Protein AF-A0A2G0E602-F1 (afdb_monomer_lite)

pLDDT: mean 97.21, std 2.65, range [75.5, 98.81]

Structure (mmCIF, N/CA/C/O backbone):
data_AF-A0A2G0E602-F1
#
_entry.id   AF-A0A2G0E602-F1
#
loop_
_atom_site.group_PDB
_atom_site.id
_atom_site.type_symbol
_atom_site.label_atom_id
_atom_site.label_alt_id
_atom_site.label_comp_id
_atom_site.label_asym_id
_atom_site.label_entity_id
_atom_site.label_seq_id
_atom_site.pdbx_PDB_ins_code
_atom_site.Cartn_x
_atom_site.Cartn_y
_atom_site.Cartn_z
_atom_site.occupancy
_atom_site.B_iso_or_equiv
_atom_site.auth_seq_id
_atom_site.auth_comp_id
_atom_site.auth_asym_id
_atom_site.auth_atom_id
_atom_site.pdbx_PDB_model_num
ATOM 1 N N . GLY A 1 1 ? -24.914 9.958 2.059 1.00 84.75 1 GLY A N 1
ATOM 2 C CA . GLY A 1 1 ? -23.508 9.983 1.599 1.00 84.75 1 GLY A CA 1
ATOM 3 C C . GLY A 1 1 ? -23.206 11.315 0.938 1.00 84.75 1 GLY A C 1
ATOM 4 O O . GLY A 1 1 ? -24.117 12.121 0.807 1.00 84.75 1 GLY A O 1
ATOM 5 N N . VAL A 1 2 ? -21.954 11.558 0.545 1.00 93.88 2 VAL A N 1
ATOM 6 C CA . VAL A 1 2 ? -21.575 12.734 -0.265 1.00 93.88 2 VAL A CA 1
ATOM 7 C C . VAL A 1 2 ? -21.954 12.484 -1.731 1.00 93.88 2 VAL A C 1
ATOM 9 O O . VAL A 1 2 ? -21.883 11.346 -2.187 1.00 93.88 2 VAL A O 1
ATOM 12 N N . ASP A 1 3 ? -22.349 13.533 -2.454 1.00 97.44 3 ASP A N 1
ATOM 13 C CA . ASP A 1 3 ? -22.634 13.491 -3.896 1.00 97.44 3 ASP A CA 1
ATOM 14 C C . ASP A 1 3 ? -21.424 12.960 -4.694 1.00 97.44 3 ASP A C 1
ATOM 16 O O . ASP A 1 3 ? -20.310 13.490 -4.593 1.00 97.44 3 ASP A O 1
ATOM 20 N N . SER A 1 4 ? -21.645 11.918 -5.501 1.00 97.44 4 SER A N 1
ATOM 21 C CA . SER A 1 4 ? -20.606 11.258 -6.297 1.00 97.44 4 SER A CA 1
ATOM 22 C C . SER A 1 4 ? -19.984 12.179 -7.349 1.00 97.44 4 SER A C 1
ATOM 24 O O . SER A 1 4 ? -18.780 12.088 -7.596 1.00 97.44 4 SER A O 1
ATOM 26 N N . HIS A 1 5 ? -20.747 13.116 -7.918 1.00 97.88 5 HIS A N 1
ATOM 27 C CA . HIS A 1 5 ? -20.232 14.087 -8.879 1.00 97.88 5 HIS A CA 1
ATOM 28 C C . HIS A 1 5 ? -19.247 15.056 -8.217 1.00 97.88 5 HIS A C 1
ATOM 30 O O . HIS A 1 5 ? -18.206 15.391 -8.792 1.00 97.88 5 HIS A O 1
ATOM 36 N N . ARG A 1 6 ? -19.518 15.452 -6.966 1.00 97.88 6 ARG A N 1
ATOM 37 C CA . ARG A 1 6 ? -18.593 16.283 -6.181 1.00 97.88 6 ARG A CA 1
ATOM 38 C C . ARG A 1 6 ? -17.294 15.542 -5.877 1.00 97.88 6 ARG A C 1
ATOM 40 O O . ARG A 1 6 ? -16.221 16.129 -6.017 1.00 97.88 6 ARG A O 1
ATOM 47 N N . VAL A 1 7 ? -17.376 14.261 -5.511 1.00 97.94 7 VAL A N 1
ATOM 48 C CA . VAL A 1 7 ? -16.191 13.416 -5.275 1.00 97.94 7 VAL A CA 1
ATOM 49 C C . VAL A 1 7 ? -15.357 13.282 -6.552 1.00 97.94 7 VAL A C 1
ATOM 51 O O . VAL A 1 7 ? -14.152 13.531 -6.517 1.00 97.94 7 VAL A O 1
ATOM 54 N N . ALA A 1 8 ? -15.990 12.964 -7.684 1.00 97.81 8 ALA A N 1
ATOM 55 C CA . ALA A 1 8 ? -15.306 12.819 -8.969 1.00 97.81 8 ALA A CA 1
ATOM 56 C C . ALA A 1 8 ? -14.620 14.123 -9.411 1.00 97.81 8 ALA A C 1
ATOM 58 O O . ALA A 1 8 ? -13.455 14.116 -9.813 1.00 97.81 8 ALA A O 1
ATOM 59 N N . THR A 1 9 ? -15.313 15.257 -9.270 1.00 98.25 9 THR A N 1
ATOM 60 C CA . THR A 1 9 ? -14.772 16.581 -9.612 1.00 98.25 9 THR A CA 1
ATOM 61 C C . THR A 1 9 ? -13.549 16.921 -8.761 1.00 98.25 9 THR A C 1
ATOM 63 O O . THR A 1 9 ? -12.520 17.342 -9.295 1.00 98.25 9 THR A O 1
ATOM 66 N N . TYR A 1 10 ? -13.620 16.682 -7.446 1.00 97.94 10 TYR A N 1
ATOM 67 C CA . TYR A 1 10 ? -12.487 16.887 -6.544 1.00 97.94 10 TYR A CA 1
ATOM 68 C C . TYR A 1 10 ? -11.286 16.010 -6.925 1.00 97.94 10 TYR A C 1
ATOM 70 O O . TYR A 1 10 ? -10.171 16.517 -7.054 1.00 97.94 10 TYR A O 1
ATOM 78 N N . GLN A 1 11 ? -11.503 14.711 -7.159 1.00 97.56 11 GLN A N 1
ATOM 79 C CA . GLN A 1 11 ? -10.434 13.778 -7.528 1.00 97.56 11 GLN A CA 1
ATOM 80 C C . GLN A 1 11 ? -9.750 14.173 -8.844 1.00 97.56 11 GLN A C 1
ATOM 82 O O . GLN A 1 11 ? -8.520 14.142 -8.927 1.00 97.56 11 GLN A O 1
ATOM 87 N N . ALA A 1 12 ? -10.521 14.594 -9.852 1.00 97.38 12 ALA A N 1
ATOM 88 C CA . ALA A 1 12 ? -9.984 15.048 -11.132 1.00 97.38 12 ALA A CA 1
ATOM 89 C C . ALA A 1 12 ? -9.131 16.319 -10.983 1.00 97.38 12 ALA A C 1
ATOM 91 O O . ALA A 1 12 ? -8.033 16.401 -11.542 1.00 97.38 12 ALA A O 1
ATOM 92 N N . ALA A 1 13 ? -9.609 17.299 -10.210 1.00 98.12 13 ALA A N 1
ATOM 93 C CA . ALA A 1 13 ? -8.878 18.538 -9.956 1.00 98.12 13 ALA A CA 1
ATOM 94 C C . ALA A 1 13 ? -7.584 18.282 -9.164 1.00 98.12 13 ALA A C 1
ATOM 96 O O . ALA A 1 13 ? -6.505 18.697 -9.593 1.00 98.12 13 ALA A O 1
ATOM 97 N N . ALA A 1 14 ? -7.667 17.532 -8.060 1.00 97.38 14 ALA A N 1
ATOM 98 C CA . ALA A 1 14 ? -6.516 17.189 -7.229 1.00 97.38 14 ALA A CA 1
ATOM 99 C C . ALA A 1 14 ? -5.479 16.351 -7.996 1.00 97.38 14 ALA A C 1
ATOM 101 O O . ALA A 1 14 ? -4.278 16.589 -7.878 1.00 97.38 14 ALA A O 1
ATOM 102 N N . GLY A 1 15 ? -5.929 15.403 -8.826 1.00 96.00 15 GLY A N 1
ATOM 103 C CA . GLY A 1 15 ? -5.053 14.589 -9.669 1.00 96.00 15 GLY A CA 1
ATOM 104 C C . GLY A 1 15 ? -4.221 15.424 -10.645 1.00 96.00 15 GLY A C 1
ATOM 105 O O . GLY A 1 15 ? -3.026 15.172 -10.796 1.00 96.00 15 GLY A O 1
ATOM 106 N N . LYS A 1 16 ? -4.822 16.455 -11.256 1.00 97.56 16 LYS A N 1
ATOM 107 C CA . LYS A 1 16 ? -4.106 17.404 -12.125 1.00 97.56 16 LYS A CA 1
ATOM 108 C C . LYS A 1 16 ? -3.139 18.279 -11.328 1.00 97.56 16 LYS A C 1
ATOM 110 O O . LYS A 1 16 ? -1.975 18.389 -11.706 1.00 97.56 16 LYS A O 1
ATOM 115 N N . ALA A 1 17 ? -3.598 18.857 -10.218 1.00 98.12 17 ALA A N 1
ATOM 116 C CA . ALA A 1 17 ? -2.793 19.762 -9.399 1.00 98.12 17 ALA A CA 1
ATOM 117 C C . ALA A 1 17 ? -1.548 19.078 -8.800 1.00 98.12 17 ALA A C 1
ATOM 119 O O . ALA A 1 17 ? -0.478 19.677 -8.740 1.00 98.12 17 ALA A O 1
ATOM 120 N N . LEU A 1 18 ? -1.661 17.805 -8.407 1.00 97.31 18 LEU A N 1
ATOM 121 C CA . LEU A 1 18 ? -0.584 17.041 -7.763 1.00 97.31 18 LEU A CA 1
ATOM 122 C C . LEU A 1 18 ? 0.258 16.203 -8.739 1.00 97.31 18 LEU A C 1
ATOM 124 O O . LEU A 1 18 ? 1.079 15.395 -8.303 1.00 97.31 18 LEU A O 1
ATOM 128 N N . MET A 1 19 ? 0.090 16.381 -10.053 1.00 97.75 19 MET A N 1
ATOM 129 C CA . MET A 1 19 ? 0.766 15.572 -11.076 1.00 97.75 19 MET A CA 1
ATOM 130 C C . MET A 1 19 ? 2.296 15.583 -10.927 1.00 97.75 19 MET A C 1
ATOM 132 O O . MET A 1 19 ? 2.936 14.542 -11.051 1.00 97.75 19 MET A O 1
ATOM 136 N N . ASN A 1 20 ? 2.893 16.741 -10.631 1.00 97.75 20 ASN A N 1
ATOM 137 C CA . ASN A 1 20 ? 4.347 16.858 -10.484 1.00 97.75 20 ASN A CA 1
ATOM 138 C C . ASN A 1 20 ? 4.867 16.119 -9.247 1.00 97.75 20 ASN A C 1
ATOM 140 O O . ASN A 1 20 ? 5.894 15.449 -9.333 1.00 97.75 20 ASN A O 1
ATOM 144 N N . LEU A 1 21 ? 4.131 16.180 -8.131 1.00 97.06 21 LEU A N 1
ATOM 145 C CA . LEU A 1 21 ? 4.453 15.412 -6.930 1.00 97.06 21 LEU A CA 1
ATOM 146 C C . LEU A 1 21 ? 4.384 13.911 -7.223 1.00 97.06 21 LEU A C 1
ATOM 148 O O . LEU A 1 21 ? 5.340 13.197 -6.941 1.00 97.06 21 LEU A O 1
ATOM 152 N N . ARG A 1 22 ? 3.303 13.449 -7.868 1.00 96.69 22 ARG A N 1
ATOM 153 C CA . ARG A 1 22 ? 3.142 12.036 -8.244 1.00 96.69 22 ARG A CA 1
ATOM 154 C C . ARG A 1 22 ? 4.255 11.559 -9.169 1.00 96.69 22 ARG A C 1
ATOM 156 O O . ARG A 1 22 ? 4.812 10.500 -8.931 1.00 96.69 22 ARG A O 1
ATOM 163 N N . LYS A 1 23 ? 4.631 12.348 -10.179 1.00 97.38 23 LYS A N 1
ATOM 164 C CA . LYS A 1 23 ? 5.765 12.021 -11.059 1.00 97.38 23 LYS A CA 1
ATOM 165 C C . LYS A 1 23 ? 7.083 11.929 -10.292 1.00 97.38 23 LYS A C 1
ATOM 167 O O . LYS A 1 23 ? 7.918 11.098 -10.630 1.00 97.38 23 LYS A O 1
ATOM 172 N N . ALA A 1 24 ? 7.297 12.788 -9.296 1.00 97.38 24 ALA A N 1
ATOM 173 C CA . ALA A 1 24 ? 8.507 12.747 -8.485 1.00 97.38 24 ALA A CA 1
ATOM 174 C C . ALA A 1 24 ? 8.547 11.511 -7.575 1.00 97.38 24 ALA A C 1
ATOM 176 O O . ALA A 1 24 ? 9.588 10.864 -7.503 1.00 97.38 24 ALA A O 1
ATOM 177 N N . THR A 1 25 ? 7.437 11.159 -6.925 1.00 96.81 25 THR A N 1
ATOM 178 C CA . THR A 1 25 ? 7.383 10.004 -6.019 1.00 96.81 25 THR A CA 1
ATOM 179 C C . THR A 1 25 ? 7.328 8.675 -6.770 1.00 96.81 25 THR A C 1
ATOM 181 O O . THR A 1 25 ? 8.105 7.790 -6.452 1.00 96.81 25 THR A O 1
ATOM 184 N N . GLN A 1 26 ? 6.518 8.543 -7.827 1.00 96.19 26 GLN A N 1
ATOM 185 C CA . GLN A 1 26 ? 6.411 7.305 -8.624 1.00 96.19 26 GLN A CA 1
ATOM 186 C C . GLN A 1 26 ? 7.695 6.950 -9.383 1.00 96.19 26 GLN A C 1
ATOM 188 O O . GLN A 1 26 ? 7.910 5.789 -9.704 1.00 96.19 26 GLN A O 1
ATOM 193 N N . ALA A 1 27 ? 8.541 7.939 -9.684 1.00 96.25 27 ALA A N 1
ATOM 194 C CA . ALA A 1 27 ? 9.861 7.718 -10.273 1.00 96.25 27 ALA A CA 1
ATOM 195 C C . ALA A 1 27 ? 10.985 7.703 -9.220 1.00 96.25 27 ALA A C 1
ATOM 197 O O . ALA A 1 27 ? 12.149 7.873 -9.580 1.00 96.25 27 ALA A O 1
ATOM 198 N N . ASN A 1 28 ? 10.644 7.600 -7.929 1.00 97.12 28 ASN A N 1
ATOM 199 C CA . ASN A 1 28 ? 11.576 7.574 -6.798 1.00 97.12 28 ASN A CA 1
ATOM 200 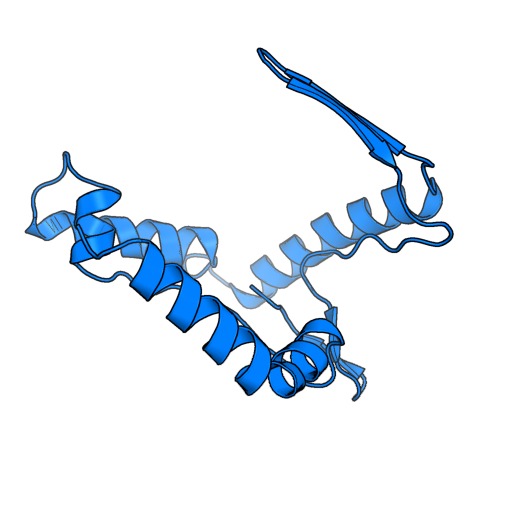C C . ASN A 1 28 ? 12.623 8.704 -6.832 1.00 97.12 28 ASN A C 1
ATOM 202 O O . ASN A 1 28 ? 13.764 8.555 -6.405 1.00 97.12 28 ASN A O 1
ATOM 206 N N . LYS A 1 29 ? 12.257 9.899 -7.314 1.00 97.75 29 LYS A N 1
ATOM 207 C CA . LYS A 1 29 ? 13.175 11.056 -7.306 1.00 97.75 29 LYS A CA 1
ATOM 208 C C . LYS A 1 29 ? 13.514 11.512 -5.887 1.00 97.75 29 LYS A C 1
ATOM 210 O O . LYS A 1 29 ? 14.554 12.124 -5.654 1.00 97.75 29 LYS A O 1
ATOM 215 N N . VAL A 1 30 ? 12.627 11.216 -4.947 1.00 97.19 30 VAL A N 1
ATOM 216 C CA . VAL A 1 30 ? 12.765 11.470 -3.514 1.00 97.19 30 VAL A CA 1
ATOM 217 C C . VAL A 1 30 ? 12.454 10.183 -2.761 1.00 97.19 30 VAL A C 1
ATOM 219 O O . VAL A 1 30 ? 11.706 9.356 -3.274 1.00 97.19 30 VAL A O 1
ATOM 222 N N . SER A 1 31 ? 12.995 10.021 -1.554 1.00 97.50 31 SER A N 1
ATOM 223 C CA . SER A 1 31 ? 12.512 8.982 -0.639 1.00 97.50 31 SER A CA 1
ATOM 224 C C . SER A 1 31 ? 11.114 9.356 -0.160 1.00 97.50 31 SER A C 1
ATOM 226 O O . SER A 1 31 ? 10.852 10.521 0.145 1.00 97.50 31 SER A O 1
ATOM 228 N N . TRP A 1 32 ? 10.225 8.378 -0.092 1.00 97.12 32 TRP A N 1
ATOM 229 C CA . TRP A 1 32 ? 8.852 8.554 0.361 1.00 97.12 32 TRP A CA 1
ATOM 230 C C . TRP A 1 32 ? 8.395 7.290 1.078 1.00 97.12 32 TRP A C 1
ATOM 232 O O . TRP A 1 32 ? 8.881 6.206 0.776 1.00 97.12 32 TRP A O 1
ATOM 242 N N . THR A 1 33 ? 7.458 7.435 2.010 1.00 97.25 33 THR A N 1
ATOM 243 C CA . THR A 1 33 ? 6.875 6.311 2.746 1.00 97.25 33 THR A CA 1
ATOM 244 C C . THR A 1 33 ? 5.418 6.632 3.048 1.00 97.25 33 THR A C 1
ATOM 246 O O . THR A 1 33 ? 5.097 7.761 3.428 1.00 97.25 33 THR A O 1
ATOM 249 N N . VAL A 1 34 ? 4.531 5.656 2.876 1.00 96.56 34 VAL A N 1
ATOM 250 C CA . VAL A 1 34 ? 3.142 5.729 3.340 1.00 96.56 34 VAL A CA 1
ATOM 251 C C . VAL A 1 34 ? 3.029 4.922 4.624 1.00 96.56 34 VAL A C 1
ATOM 253 O O . VAL A 1 34 ? 3.346 3.740 4.637 1.00 96.56 34 VAL A O 1
ATOM 256 N N . VAL A 1 35 ? 2.554 5.554 5.695 1.00 96.81 35 VAL A N 1
ATOM 257 C CA . VAL A 1 35 ? 2.341 4.909 6.998 1.00 96.81 35 VAL A CA 1
ATOM 258 C C . VAL A 1 35 ? 0.904 5.106 7.466 1.00 96.81 35 VAL A C 1
ATOM 260 O O . VAL A 1 35 ? 0.218 6.036 7.035 1.00 96.81 35 VAL A O 1
ATOM 263 N N . ALA A 1 36 ? 0.451 4.230 8.359 1.00 97.56 36 ALA A N 1
ATOM 264 C CA . ALA A 1 36 ? -0.879 4.275 8.950 1.00 97.56 36 ALA A CA 1
ATOM 265 C C . ALA A 1 36 ? -0.826 4.691 10.428 1.00 97.56 36 ALA A C 1
ATOM 267 O O . ALA A 1 36 ? 0.162 4.454 11.119 1.00 97.56 36 ALA A O 1
ATOM 268 N N . ALA A 1 37 ? -1.922 5.273 10.914 1.00 98.12 37 ALA A N 1
ATOM 269 C CA . ALA A 1 37 ? -2.160 5.538 12.330 1.00 98.12 37 ALA A CA 1
ATOM 270 C C . ALA A 1 37 ? -3.615 5.202 12.678 1.00 98.12 37 ALA A C 1
ATOM 272 O O . ALA A 1 37 ? -4.510 5.380 11.844 1.00 98.12 37 ALA A O 1
ATOM 273 N N . ALA A 1 38 ? -3.861 4.719 13.897 1.00 98.44 38 ALA A N 1
ATOM 274 C CA . ALA A 1 38 ? -5.172 4.217 14.297 1.00 98.44 38 ALA A CA 1
ATOM 275 C C . ALA A 1 38 ? -6.180 5.349 14.584 1.00 98.44 38 ALA A C 1
ATOM 277 O O . ALA A 1 38 ? -6.378 5.779 15.719 1.00 98.44 38 ALA A O 1
ATOM 278 N N . GLY A 1 39 ? -6.843 5.854 13.541 1.00 98.12 39 GLY A N 1
ATOM 279 C CA . GLY A 1 39 ? -7.938 6.815 13.688 1.00 98.12 39 GLY A CA 1
ATOM 280 C C . GLY A 1 39 ? -9.215 6.153 14.220 1.00 98.12 39 GLY A C 1
ATOM 281 O O . GLY A 1 39 ? -9.654 5.148 13.666 1.00 98.12 39 GLY A O 1
ATOM 282 N N . LYS A 1 40 ? -9.869 6.751 15.227 1.00 98.31 40 LYS A N 1
ATOM 283 C CA . LYS A 1 40 ? -11.067 6.202 15.904 1.00 98.31 40 LYS A CA 1
ATOM 284 C C . LYS A 1 40 ? -12.155 5.685 14.954 1.00 98.31 40 LYS A C 1
ATOM 286 O O . LYS A 1 40 ? -12.616 4.560 15.083 1.00 98.31 40 LYS A O 1
ATOM 291 N N . GLN A 1 41 ? -12.548 6.488 13.964 1.00 98.12 41 GLN A N 1
ATOM 292 C CA . GLN A 1 41 ? -13.592 6.094 13.008 1.00 98.12 41 GLN A CA 1
ATOM 293 C C . GLN A 1 41 ? -13.163 4.943 12.087 1.00 98.12 41 GLN A C 1
ATOM 295 O O . GLN A 1 41 ? -14.013 4.206 11.597 1.00 98.12 41 GLN A O 1
ATOM 300 N N . TRP A 1 42 ? -11.862 4.806 11.813 1.00 98.56 42 TRP A N 1
ATOM 301 C CA . TRP A 1 42 ? -11.333 3.689 11.034 1.00 98.56 42 TRP A CA 1
ATOM 302 C C . TRP A 1 42 ? -11.279 2.424 11.891 1.00 98.56 42 TRP A C 1
ATOM 304 O O . TRP A 1 42 ? -11.790 1.395 11.462 1.00 98.56 42 TRP A O 1
ATOM 314 N N . ALA A 1 43 ? -10.777 2.532 13.120 1.00 98.62 43 ALA A N 1
ATOM 3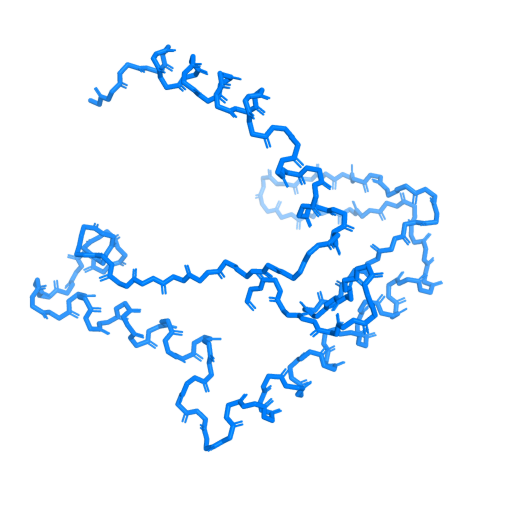15 C CA . ALA A 1 43 ? -10.769 1.455 14.102 1.00 98.62 43 ALA A CA 1
ATOM 316 C C . ALA A 1 43 ? -12.165 0.846 14.307 1.00 98.62 43 ALA A C 1
ATOM 318 O O . ALA A 1 43 ? -12.331 -0.357 14.131 1.00 98.62 43 ALA A O 1
ATOM 319 N N . ALA A 1 44 ? -13.186 1.682 14.522 1.00 98.50 44 ALA A N 1
ATOM 320 C CA . ALA A 1 44 ? -14.574 1.240 14.674 1.00 98.50 44 ALA A CA 1
ATOM 321 C C . ALA A 1 44 ? -15.138 0.497 13.453 1.00 98.50 44 ALA A C 1
ATOM 323 O O . ALA A 1 44 ? -16.038 -0.326 13.577 1.00 98.50 44 ALA A O 1
ATOM 324 N N . LYS A 1 45 ? -14.620 0.778 12.251 1.00 98.38 45 LYS A N 1
ATOM 325 C CA . LYS A 1 45 ? -15.012 0.063 11.029 1.00 98.38 45 LYS A CA 1
ATOM 326 C C . LYS A 1 45 ? -14.274 -1.257 10.848 1.00 98.38 45 LYS A C 1
ATOM 328 O O . LYS A 1 45 ? -14.825 -2.154 10.223 1.00 98.38 45 LYS A O 1
ATOM 333 N N . VAL A 1 46 ? -13.028 -1.346 11.314 1.00 98.38 46 VAL A N 1
ATOM 334 C CA . VAL A 1 46 ? -12.211 -2.565 11.213 1.00 98.38 46 VAL A CA 1
ATOM 335 C C . VAL A 1 46 ? -12.605 -3.570 12.294 1.00 98.38 46 VAL A C 1
ATOM 337 O O . VAL A 1 46 ? -12.659 -4.761 12.010 1.00 98.38 46 VAL A O 1
ATOM 340 N N . PHE A 1 47 ? -12.929 -3.089 13.495 1.00 98.44 47 PHE A N 1
ATOM 341 C CA . PHE A 1 47 ? -13.274 -3.906 14.658 1.00 98.44 47 PHE A CA 1
ATOM 342 C C . PHE A 1 47 ? -14.670 -3.559 15.206 1.00 98.44 47 PHE A C 1
ATOM 344 O O . PHE A 1 47 ? -14.785 -3.145 16.357 1.00 98.44 47 PHE A O 1
ATOM 351 N N . PRO A 1 48 ? -15.746 -3.702 14.407 1.00 98.31 48 PRO A N 1
ATOM 352 C CA . PRO A 1 48 ? -17.090 -3.289 14.821 1.00 98.31 48 PRO A CA 1
ATOM 353 C C . PRO A 1 48 ? -17.641 -4.093 16.008 1.00 98.31 48 PRO A C 1
ATOM 355 O O . PRO A 1 48 ? -18.529 -3.608 16.702 1.00 98.31 48 PRO A O 1
ATOM 358 N N . ASP A 1 49 ? -17.111 -5.296 16.237 1.00 98.31 49 ASP A N 1
ATOM 359 C CA . ASP A 1 49 ? -17.581 -6.222 17.270 1.00 98.31 49 ASP A CA 1
ATOM 360 C C . ASP A 1 49 ? -16.839 -6.072 18.614 1.00 98.31 49 ASP A C 1
ATOM 362 O O . ASP A 1 49 ? -17.207 -6.726 19.589 1.00 98.31 49 ASP A O 1
ATOM 366 N N . LEU A 1 50 ? -15.798 -5.230 18.685 1.00 98.31 50 LEU A N 1
ATOM 367 C CA . LEU A 1 50 ? -15.094 -4.921 19.937 1.00 98.31 50 LEU A CA 1
ATOM 368 C C . LEU A 1 50 ? -15.751 -3.744 20.678 1.00 98.31 50 LEU A C 1
ATOM 370 O O . LEU A 1 50 ? -16.309 -2.858 20.017 1.00 98.31 50 LEU A O 1
ATOM 374 N N . PRO A 1 51 ? -15.629 -3.673 22.021 1.00 98.31 51 PRO A N 1
ATOM 375 C CA . PRO A 1 51 ? -15.979 -2.476 22.787 1.00 98.31 51 PRO A CA 1
ATOM 376 C C . PRO A 1 51 ? -15.281 -1.227 22.231 1.00 98.31 51 PRO A C 1
ATOM 378 O O . PRO A 1 51 ? -14.133 -1.298 21.790 1.00 98.31 51 PRO A O 1
ATOM 381 N N . GLU A 1 52 ? -15.960 -0.076 22.235 1.00 96.56 52 GLU A N 1
ATOM 382 C CA . GLU A 1 52 ? -15.464 1.165 21.611 1.00 96.56 52 GLU A CA 1
ATOM 383 C C . GLU A 1 52 ? -14.088 1.583 22.155 1.00 96.56 52 GLU A C 1
ATOM 385 O O . GLU A 1 52 ? -13.237 2.077 21.412 1.00 96.56 52 GLU A O 1
ATOM 390 N N . GLU A 1 53 ? -13.863 1.346 23.445 1.00 97.06 53 GLU A N 1
ATOM 391 C CA . GLU A 1 53 ? -12.615 1.601 24.151 1.00 97.06 53 GLU A CA 1
ATOM 392 C C . GLU A 1 53 ? -11.445 0.713 23.692 1.00 97.06 53 GLU A C 1
ATOM 394 O O . GLU A 1 53 ? -10.299 1.137 23.809 1.00 97.06 53 GLU A O 1
ATOM 399 N N . GLU A 1 54 ? -11.705 -0.463 23.109 1.00 98.56 54 GLU A N 1
ATOM 400 C CA . GLU A 1 54 ? -10.673 -1.418 22.667 1.00 98.56 54 GLU A CA 1
ATOM 401 C C . GLU A 1 54 ? -10.329 -1.290 21.174 1.00 98.56 54 GLU A C 1
ATOM 403 O O . GLU A 1 54 ? -9.259 -1.708 20.728 1.00 98.56 54 GLU A O 1
ATOM 408 N N . GLN A 1 55 ? -11.215 -0.699 20.369 1.00 98.69 55 GLN A N 1
ATOM 409 C CA . GLN A 1 55 ? -11.092 -0.684 18.906 1.00 98.69 55 GLN A CA 1
ATOM 410 C C . GLN A 1 55 ? -9.806 -0.009 18.412 1.00 98.69 55 GLN A C 1
ATOM 412 O O . GLN A 1 55 ? -9.164 -0.484 17.470 1.00 98.69 55 GLN A O 1
ATOM 417 N N . VAL A 1 56 ? -9.438 1.128 19.012 1.00 98.75 56 VAL A N 1
ATOM 418 C CA . VAL A 1 56 ? -8.240 1.890 18.617 1.00 98.75 56 VAL A CA 1
ATOM 419 C C . VAL A 1 56 ? -6.972 1.110 18.942 1.00 98.75 56 VAL A C 1
ATOM 421 O O . VAL A 1 56 ? -6.075 1.046 18.100 1.00 98.75 56 VAL A O 1
ATOM 424 N N . ASP A 1 57 ? -6.925 0.476 20.111 1.00 98.69 57 ASP A N 1
ATOM 425 C CA . ASP A 1 57 ? -5.785 -0.329 20.543 1.00 98.69 57 ASP A CA 1
ATOM 426 C C . ASP A 1 57 ? -5.637 -1.585 19.681 1.00 98.69 57 ASP A C 1
ATOM 428 O O . ASP A 1 57 ? -4.528 -1.900 19.251 1.00 98.69 57 ASP A O 1
ATOM 432 N N . ALA A 1 58 ? -6.745 -2.235 19.312 1.00 98.69 58 ALA A N 1
ATOM 433 C CA . ALA A 1 58 ? -6.733 -3.356 18.373 1.00 98.69 58 ALA A CA 1
ATOM 434 C C . ALA A 1 58 ? -6.161 -2.959 16.999 1.00 98.69 58 ALA A C 1
ATOM 436 O O . ALA A 1 58 ? -5.398 -3.711 16.387 1.00 98.69 58 ALA A O 1
ATOM 437 N N . LEU A 1 59 ? -6.478 -1.755 16.510 1.00 98.81 59 LEU A N 1
ATOM 438 C CA . LEU A 1 59 ? -5.909 -1.256 15.259 1.00 98.81 59 LEU A CA 1
ATOM 439 C C . LEU A 1 59 ? -4.426 -0.894 15.398 1.00 98.81 59 LEU A C 1
ATOM 441 O O . LEU A 1 59 ? -3.651 -1.182 14.482 1.00 98.81 59 LEU A O 1
ATOM 445 N N . TRP A 1 60 ? -4.010 -0.315 16.526 1.00 98.75 60 TRP A N 1
ATOM 446 C CA . TRP A 1 60 ? -2.592 -0.089 16.803 1.00 98.75 60 TRP A CA 1
ATOM 447 C C . TRP A 1 60 ? -1.803 -1.391 16.888 1.00 98.75 60 TRP A C 1
ATOM 449 O O . TRP A 1 60 ? -0.735 -1.461 16.285 1.00 98.75 60 TRP A O 1
ATOM 459 N N . ASP A 1 61 ? -2.334 -2.425 17.541 1.00 98.81 61 ASP A N 1
ATOM 460 C CA . ASP A 1 61 ? -1.706 -3.747 17.602 1.00 98.81 61 ASP A CA 1
ATOM 461 C C . ASP A 1 61 ? -1.425 -4.290 16.194 1.00 98.81 61 ASP A C 1
ATOM 463 O O . ASP A 1 61 ? -0.296 -4.679 15.887 1.00 98.81 61 ASP A O 1
ATOM 467 N N . GLN A 1 62 ? -2.402 -4.218 1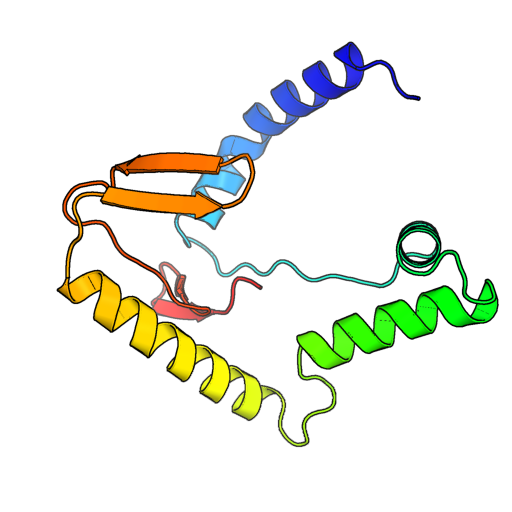5.282 1.00 98.62 62 GLN A N 1
ATOM 468 C CA . GLN A 1 62 ? -2.192 -4.647 13.896 1.00 98.62 62 GLN A CA 1
ATOM 469 C C . GLN A 1 62 ? -1.161 -3.789 13.157 1.00 98.62 62 GLN A C 1
ATOM 471 O O . GLN A 1 62 ? -0.320 -4.334 12.433 1.00 98.62 62 GLN A O 1
ATOM 476 N N . ILE A 1 63 ? -1.183 -2.465 13.337 1.00 98.56 63 ILE A N 1
ATOM 477 C CA . ILE A 1 63 ? -0.183 -1.570 12.739 1.00 98.56 63 ILE A CA 1
ATOM 478 C C . ILE A 1 63 ? 1.214 -1.925 13.263 1.00 98.56 63 ILE A C 1
ATOM 480 O O . ILE A 1 63 ? 2.119 -2.154 12.465 1.00 98.56 63 ILE A O 1
ATOM 484 N N . PHE A 1 64 ? 1.407 -2.040 14.575 1.00 98.62 64 PHE A N 1
ATOM 485 C CA . PHE A 1 64 ? 2.702 -2.345 15.185 1.00 98.62 64 PHE A CA 1
ATOM 486 C C . PHE A 1 64 ? 3.210 -3.738 14.823 1.00 98.62 64 PHE A C 1
ATOM 488 O O . PHE A 1 64 ? 4.383 -3.898 14.477 1.00 98.62 64 PHE A O 1
ATOM 495 N N . LYS A 1 65 ? 2.328 -4.738 14.799 1.00 98.50 65 LYS A N 1
ATOM 496 C CA . LYS A 1 65 ? 2.671 -6.099 14.388 1.00 98.50 65 LYS A CA 1
ATOM 497 C C . LYS A 1 65 ? 3.121 -6.164 12.928 1.00 98.50 65 LYS A C 1
ATOM 499 O O . LYS A 1 65 ? 4.170 -6.731 12.631 1.00 98.50 65 LYS A O 1
ATOM 504 N N . THR A 1 66 ? 2.372 -5.555 12.008 1.00 97.31 66 THR A N 1
ATOM 505 C CA . THR A 1 66 ? 2.692 -5.574 10.566 1.00 97.31 66 THR A CA 1
ATOM 506 C C . THR A 1 66 ? 3.897 -4.705 10.206 1.00 97.31 66 THR A C 1
ATOM 508 O O . THR A 1 66 ? 4.640 -5.038 9.281 1.00 97.31 66 THR A O 1
ATOM 511 N N . THR A 1 67 ? 4.152 -3.648 10.981 1.00 96.94 67 THR A N 1
ATOM 512 C CA . THR A 1 67 ? 5.332 -2.779 10.841 1.00 96.94 67 THR A CA 1
ATOM 513 C C . THR A 1 67 ? 6.525 -3.229 11.689 1.00 96.94 67 THR A C 1
ATOM 515 O O . THR A 1 67 ? 7.544 -2.537 11.729 1.00 96.94 67 THR A O 1
ATOM 518 N N . ARG A 1 68 ? 6.445 -4.426 12.293 1.00 97.62 68 ARG A N 1
ATOM 519 C CA . ARG A 1 68 ? 7.535 -5.107 13.022 1.00 97.62 68 ARG A CA 1
ATOM 520 C C . ARG A 1 68 ? 8.022 -4.369 14.267 1.00 97.62 68 ARG A C 1
ATOM 522 O O . ARG A 1 68 ? 9.126 -4.623 14.733 1.00 97.62 68 ARG A O 1
ATOM 529 N N . VAL A 1 69 ? 7.213 -3.474 14.819 1.00 98.12 69 VAL A N 1
ATOM 530 C CA . VAL A 1 69 ? 7.560 -2.661 15.996 1.00 98.12 69 VAL A CA 1
ATOM 531 C C . VAL A 1 69 ? 7.808 -3.529 17.233 1.00 98.12 69 VAL A C 1
ATOM 533 O O . VAL A 1 69 ? 8.629 -3.169 18.068 1.00 98.12 69 VAL A O 1
ATOM 536 N N . TYR A 1 70 ? 7.145 -4.683 17.329 1.00 98.44 70 TYR A N 1
ATOM 537 C CA . TYR A 1 70 ? 7.302 -5.620 18.447 1.00 98.44 70 TYR A CA 1
ATOM 538 C C . TYR A 1 70 ? 8.512 -6.559 18.340 1.00 98.44 70 TYR A C 1
ATOM 540 O O . TYR A 1 70 ? 8.775 -7.315 19.271 1.00 98.44 70 TYR A O 1
ATOM 548 N N . GLU A 1 71 ? 9.242 -6.546 17.225 1.00 98.38 71 GLU A N 1
ATOM 549 C CA . GLU A 1 71 ? 10.470 -7.332 17.096 1.00 98.38 71 GLU A CA 1
ATOM 550 C C . GLU A 1 71 ? 11.579 -6.728 17.970 1.00 98.38 71 GLU A C 1
ATOM 552 O O . GLU A 1 71 ? 11.680 -5.510 18.091 1.00 98.38 71 GLU A O 1
ATOM 557 N N . GLU A 1 72 ? 12.471 -7.555 18.523 1.00 98.31 72 GLU A N 1
ATOM 558 C CA . GLU A 1 72 ? 13.601 -7.077 19.345 1.00 98.31 72 GLU A CA 1
ATOM 559 C C . GLU A 1 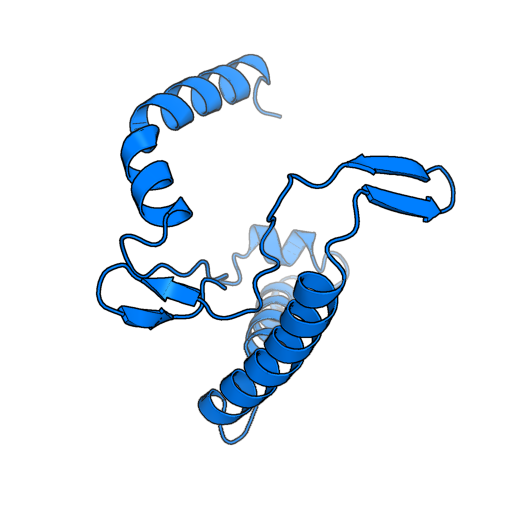72 ? 14.508 -6.103 18.571 1.00 98.31 72 GLU A C 1
ATOM 561 O O . GLU A 1 72 ? 15.018 -5.123 19.111 1.00 98.31 72 GLU A O 1
ATOM 566 N N . ASN A 1 73 ? 14.680 -6.356 17.270 1.00 98.25 73 ASN A N 1
ATOM 567 C CA . ASN A 1 73 ? 15.379 -5.463 16.355 1.00 98.25 73 ASN A CA 1
ATOM 568 C C . ASN A 1 73 ? 14.534 -5.246 15.088 1.00 98.25 73 ASN A C 1
ATOM 570 O O . ASN A 1 73 ? 14.718 -5.962 14.092 1.00 98.25 73 ASN A O 1
ATOM 574 N N . PRO A 1 74 ? 13.629 -4.249 15.091 1.00 97.62 74 PRO A N 1
ATOM 575 C CA . PRO A 1 74 ? 12.737 -3.979 13.966 1.00 97.62 74 PRO A CA 1
ATOM 576 C C . PRO A 1 74 ? 13.494 -3.693 12.665 1.00 97.62 74 PRO A C 1
ATOM 578 O O . PRO A 1 74 ? 13.083 -4.142 11.597 1.00 97.62 74 PRO A O 1
ATOM 581 N N . VAL A 1 75 ? 14.646 -3.015 12.741 1.00 96.62 75 VAL A N 1
ATOM 582 C CA . VAL A 1 75 ? 15.486 -2.703 11.571 1.00 96.62 75 VAL A CA 1
ATOM 583 C C . VAL A 1 75 ? 16.006 -3.982 10.914 1.00 96.62 75 VAL A C 1
ATOM 585 O O . VAL A 1 75 ? 15.916 -4.140 9.694 1.00 96.62 75 VAL A O 1
ATOM 588 N N . LEU A 1 76 ? 16.516 -4.928 11.708 1.00 97.81 76 LEU A N 1
ATOM 589 C CA . LEU A 1 76 ? 16.970 -6.219 11.192 1.00 97.81 76 LEU A CA 1
ATOM 590 C C . LEU A 1 76 ? 15.804 -7.046 10.635 1.00 97.81 76 LEU A C 1
ATOM 592 O O . LEU A 1 76 ? 15.955 -7.686 9.593 1.00 97.81 76 LEU A O 1
ATOM 596 N N . ALA A 1 77 ? 14.647 -7.027 11.299 1.00 97.94 77 ALA A N 1
ATOM 597 C CA . ALA A 1 77 ? 13.453 -7.725 10.831 1.00 97.94 77 ALA A CA 1
ATOM 598 C C . ALA A 1 77 ? 12.975 -7.186 9.470 1.00 97.94 77 ALA A C 1
ATOM 600 O O . ALA A 1 77 ? 12.662 -7.969 8.569 1.00 97.94 77 ALA A O 1
ATOM 601 N N . TRP A 1 78 ? 12.998 -5.864 9.282 1.00 96.69 78 TRP A N 1
ATOM 602 C CA . TRP A 1 78 ? 12.719 -5.220 7.998 1.00 96.69 78 TRP A CA 1
ATOM 603 C C . TRP A 1 78 ? 13.734 -5.592 6.922 1.00 96.69 78 TRP A C 1
ATOM 605 O O . TRP A 1 78 ? 13.335 -5.953 5.817 1.00 96.69 78 TRP A O 1
ATOM 615 N N . LYS A 1 79 ? 15.033 -5.587 7.245 1.00 95.75 79 LYS A N 1
ATOM 616 C CA . LYS A 1 79 ? 16.083 -5.993 6.300 1.00 95.75 79 LYS A CA 1
ATOM 617 C C . LYS A 1 79 ? 15.871 -7.425 5.797 1.00 95.75 79 LYS A C 1
ATOM 619 O O . LYS A 1 79 ? 15.875 -7.653 4.592 1.00 95.75 79 LYS A O 1
ATOM 624 N N . LYS A 1 80 ? 15.613 -8.373 6.704 1.00 97.12 80 LYS A N 1
ATOM 625 C CA . LYS A 1 80 ? 15.334 -9.777 6.347 1.00 97.12 80 LYS A CA 1
ATOM 626 C C . LYS A 1 80 ? 14.064 -9.919 5.506 1.00 97.12 80 LYS A C 1
ATOM 628 O O . LYS A 1 80 ? 14.009 -10.741 4.592 1.00 97.12 80 LYS A O 1
ATOM 633 N N . HIS A 1 81 ? 13.027 -9.148 5.829 1.00 96.75 81 HIS A N 1
ATOM 634 C CA . HIS A 1 81 ? 11.785 -9.168 5.066 1.00 96.75 81 HIS A CA 1
ATOM 635 C C . HIS A 1 81 ? 11.983 -8.670 3.633 1.00 96.75 81 HIS A C 1
ATOM 637 O O . HIS A 1 81 ? 11.527 -9.322 2.695 1.00 96.75 81 HIS A O 1
ATOM 643 N N . ASP A 1 82 ? 12.697 -7.559 3.474 1.00 95.69 82 ASP A N 1
ATOM 644 C CA . ASP A 1 82 ? 13.028 -7.000 2.169 1.00 95.69 82 ASP A CA 1
ATOM 645 C C . ASP A 1 82 ? 13.877 -7.965 1.337 1.00 95.69 82 ASP A C 1
ATOM 647 O O . ASP A 1 82 ? 13.521 -8.264 0.203 1.00 95.69 82 ASP A O 1
ATOM 651 N N . GLU A 1 83 ? 14.922 -8.562 1.918 1.00 96.44 83 GLU A N 1
ATOM 652 C CA . GLU A 1 83 ? 15.753 -9.570 1.241 1.00 96.44 83 GLU A CA 1
ATOM 653 C C . GLU A 1 83 ? 14.926 -10.760 0.726 1.00 96.44 83 GLU A C 1
ATOM 655 O O . GLU A 1 83 ? 15.119 -11.226 -0.401 1.00 96.44 83 GLU A O 1
ATOM 660 N N . LYS A 1 84 ? 13.956 -11.233 1.520 1.00 97.38 84 LYS A N 1
ATOM 661 C CA . LYS A 1 84 ? 13.050 -12.316 1.113 1.00 97.38 84 LYS A CA 1
ATOM 662 C C . LYS A 1 84 ? 12.215 -11.931 -0.113 1.00 97.38 84 LYS A C 1
ATOM 664 O O . LYS A 1 84 ? 12.048 -12.758 -1.010 1.00 97.38 84 LYS A O 1
ATOM 669 N N . LEU A 1 85 ? 11.668 -10.716 -0.141 1.00 97.38 85 LEU A N 1
ATOM 670 C CA . LEU A 1 85 ? 10.833 -10.241 -1.248 1.00 97.38 85 LEU A CA 1
ATOM 671 C C . LEU A 1 85 ? 11.667 -9.906 -2.487 1.00 97.38 85 LEU A C 1
ATOM 673 O O . LEU A 1 85 ? 11.288 -10.293 -3.591 1.00 97.38 85 LEU A O 1
ATOM 677 N N . ALA A 1 86 ? 12.837 -9.292 -2.305 1.00 96.19 86 ALA A N 1
ATOM 678 C CA . ALA A 1 86 ? 13.788 -9.006 -3.372 1.00 96.19 86 ALA A CA 1
ATOM 679 C C . ALA A 1 86 ? 14.217 -10.283 -4.108 1.00 96.19 86 ALA A C 1
ATOM 681 O O . ALA A 1 86 ? 14.252 -10.296 -5.335 1.00 96.19 86 ALA A O 1
ATOM 682 N N . LYS A 1 87 ? 14.443 -11.389 -3.384 1.00 97.75 87 LYS A N 1
ATOM 683 C CA . LYS A 1 87 ? 14.753 -12.684 -4.006 1.00 97.75 87 LYS A CA 1
ATOM 684 C C . LYS A 1 87 ? 13.639 -13.167 -4.942 1.00 97.75 87 LYS A C 1
ATOM 686 O O . LYS A 1 87 ? 13.928 -13.664 -6.024 1.00 97.75 87 LYS A O 1
ATOM 691 N N . LYS A 1 88 ? 12.365 -13.019 -4.558 1.00 98.12 88 LYS A N 1
ATOM 692 C CA . LYS A 1 88 ? 11.244 -13.396 -5.439 1.00 98.12 88 LYS A CA 1
ATOM 693 C C . LYS A 1 88 ? 11.071 -12.452 -6.617 1.00 98.12 88 LYS A C 1
ATOM 695 O O . LYS A 1 88 ? 10.802 -12.926 -7.715 1.00 98.12 88 LYS A O 1
ATOM 700 N N . ALA A 1 89 ? 11.279 -11.156 -6.415 1.00 97.81 89 ALA A N 1
ATOM 701 C CA . ALA A 1 89 ? 11.311 -10.203 -7.515 1.00 97.81 89 ALA A CA 1
ATOM 702 C C . ALA A 1 89 ? 12.418 -10.557 -8.527 1.00 97.81 89 ALA A C 1
ATOM 704 O O . ALA A 1 89 ? 12.167 -10.559 -9.727 1.00 97.81 89 ALA A O 1
ATOM 705 N N . GLU A 1 90 ? 13.615 -10.934 -8.063 1.00 97.88 90 GLU A N 1
ATOM 706 C CA . GLU A 1 90 ? 14.720 -11.366 -8.931 1.00 97.88 90 GLU A CA 1
ATOM 707 C C . GLU A 1 90 ? 14.371 -12.620 -9.745 1.00 97.88 90 GLU A C 1
ATOM 709 O O . GLU A 1 90 ? 14.631 -12.663 -10.948 1.00 97.88 90 GLU A O 1
ATOM 714 N N . GLU A 1 91 ? 13.753 -13.621 -9.110 1.00 98.25 91 GLU A N 1
ATOM 715 C CA . GLU A 1 91 ? 13.268 -14.816 -9.805 1.00 98.25 91 GLU A CA 1
ATOM 716 C C . GLU A 1 91 ? 12.290 -14.435 -10.933 1.00 98.25 91 GLU A C 1
ATOM 718 O O . GLU A 1 91 ? 12.509 -14.813 -12.080 1.00 98.25 91 GLU A O 1
ATOM 723 N N . LEU A 1 92 ? 11.276 -13.608 -10.652 1.00 98.38 92 LEU A N 1
ATOM 724 C CA . LEU A 1 92 ? 10.298 -13.165 -11.658 1.00 98.38 92 LEU A CA 1
ATOM 725 C C . LEU A 1 92 ? 10.928 -12.317 -12.774 1.00 98.38 92 LEU A C 1
ATOM 727 O O . LEU A 1 92 ? 10.565 -12.450 -13.943 1.00 98.38 92 LEU A O 1
ATOM 731 N N . ASN A 1 93 ? 11.900 -11.469 -12.431 1.00 98.38 93 ASN A N 1
ATOM 732 C CA . ASN A 1 93 ? 12.638 -10.657 -13.398 1.00 98.38 93 ASN A CA 1
ATOM 733 C C . ASN A 1 93 ? 13.450 -11.501 -14.375 1.00 98.38 93 ASN A C 1
ATOM 735 O O . ASN A 1 93 ? 13.610 -11.092 -15.524 1.00 98.38 93 ASN A O 1
ATOM 739 N N . ARG A 1 94 ? 13.949 -12.662 -13.936 1.00 98.38 94 ARG A N 1
ATOM 740 C CA . ARG A 1 94 ? 14.696 -13.600 -14.778 1.00 98.38 94 ARG A CA 1
ATOM 741 C C . ARG A 1 94 ? 13.799 -14.310 -15.788 1.00 98.38 94 ARG A C 1
ATOM 743 O O . ARG A 1 94 ? 14.235 -14.537 -16.911 1.00 98.38 94 ARG A O 1
ATOM 750 N N . GLU A 1 95 ? 12.568 -14.627 -15.395 1.00 98.31 95 GLU A N 1
ATOM 751 C CA . GLU A 1 95 ? 11.606 -15.334 -16.249 1.00 98.31 95 GLU A CA 1
ATOM 752 C C . GLU A 1 95 ? 11.064 -14.462 -17.392 1.00 98.31 95 GLU A C 1
ATOM 754 O O . GLU A 1 95 ? 10.794 -14.975 -18.474 1.00 98.31 95 GLU A O 1
ATOM 759 N N . GLN A 1 96 ? 10.908 -13.145 -17.182 1.00 98.38 96 GLN A N 1
ATOM 760 C CA . GLN A 1 96 ? 10.351 -12.213 -18.181 1.00 98.38 96 GLN A CA 1
ATOM 761 C C . GLN A 1 96 ? 9.047 -12.730 -18.826 1.00 98.38 96 GLN A C 1
ATOM 763 O O . GLN A 1 96 ? 8.877 -12.694 -20.048 1.00 98.38 96 GLN A O 1
ATOM 768 N N . PHE A 1 97 ? 8.107 -13.204 -17.999 1.00 98.50 97 PHE A N 1
ATOM 769 C CA . PHE A 1 97 ? 6.807 -13.688 -18.470 1.00 98.50 97 PHE A CA 1
ATOM 770 C C . PHE A 1 97 ? 6.110 -12.660 -19.371 1.00 98.50 97 PHE A C 1
ATOM 772 O O . PHE A 1 97 ? 6.119 -11.462 -19.103 1.00 98.50 97 PHE A O 1
ATOM 779 N N . SER A 1 98 ? 5.448 -13.117 -20.431 1.00 98.56 9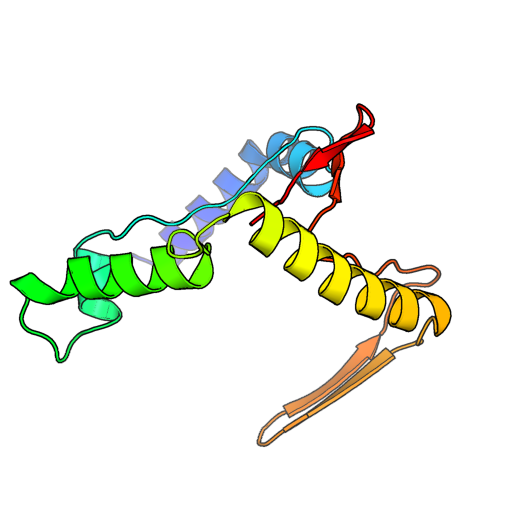8 SER A N 1
ATOM 780 C CA . SER A 1 98 ? 4.673 -12.226 -21.304 1.00 98.56 98 SER A CA 1
ATOM 781 C C . SER A 1 98 ? 3.321 -11.834 -20.704 1.00 98.56 98 SER A C 1
ATOM 783 O O . SER A 1 98 ? 2.769 -10.794 -21.064 1.00 98.56 98 SER A O 1
ATOM 785 N N . ALA A 1 99 ? 2.777 -12.657 -19.804 1.00 98.62 99 ALA A N 1
ATOM 786 C CA . ALA A 1 99 ? 1.507 -12.429 -19.134 1.00 98.62 99 ALA A CA 1
ATOM 787 C C . ALA A 1 99 ? 1.390 -13.254 -17.844 1.00 98.62 99 ALA A C 1
ATOM 789 O O . ALA A 1 99 ? 2.091 -14.250 -17.668 1.00 98.62 99 ALA A O 1
ATOM 790 N N . LEU A 1 100 ? 0.450 -12.864 -16.983 1.00 98.62 100 LEU A N 1
ATOM 791 C CA . LEU A 1 100 ? -0.016 -13.651 -15.843 1.00 98.62 100 LEU A CA 1
ATOM 792 C C . LEU A 1 100 ? -1.493 -14.000 -16.028 1.00 98.62 100 LEU A C 1
ATOM 794 O O . LEU A 1 100 ? -2.301 -13.130 -16.357 1.00 98.62 100 LEU A O 1
ATOM 798 N N . HIS A 1 101 ? -1.839 -15.268 -15.810 1.00 98.69 101 HIS A N 1
ATOM 799 C CA . HIS A 1 101 ? -3.214 -15.766 -15.843 1.00 98.69 101 HIS A CA 1
ATOM 800 C C . HIS A 1 101 ? -3.698 -16.008 -14.414 1.00 98.69 101 HIS A C 1
ATOM 802 O O . HIS A 1 101 ? -3.153 -16.846 -13.699 1.00 98.69 101 HIS A O 1
ATOM 808 N N . TYR A 1 102 ? -4.697 -15.240 -13.991 1.00 98.50 102 TYR A N 1
ATOM 809 C CA . TYR A 1 102 ? -5.283 -15.313 -12.659 1.00 98.50 102 TYR A CA 1
ATOM 810 C C . TYR A 1 102 ? -6.613 -16.064 -12.715 1.00 98.50 102 TYR A C 1
ATOM 812 O O . TYR A 1 102 ? -7.500 -15.692 -13.487 1.00 98.50 102 TYR A O 1
ATOM 820 N N . THR A 1 103 ? -6.764 -17.074 -11.855 1.00 98.50 103 THR A N 1
ATOM 821 C CA . THR A 1 103 ? -7.963 -17.918 -11.790 1.00 98.50 103 THR A CA 1
ATOM 822 C C . THR A 1 103 ? -8.450 -18.068 -10.350 1.00 98.50 103 THR A C 1
ATOM 824 O O . THR A 1 103 ? -7.688 -18.452 -9.463 1.00 98.50 103 THR A O 1
ATOM 827 N N . ALA A 1 104 ? -9.729 -17.772 -10.123 1.00 98.31 104 ALA A N 1
ATOM 828 C CA . ALA A 1 104 ? -10.445 -17.930 -8.855 1.00 98.31 104 ALA A CA 1
ATOM 829 C C . ALA A 1 104 ? -11.969 -17.960 -9.123 1.00 98.31 104 ALA A C 1
ATOM 831 O O . ALA A 1 104 ? -12.398 -17.654 -10.237 1.00 98.31 104 ALA A O 1
ATOM 832 N N . PRO A 1 105 ? -12.833 -18.279 -8.142 1.00 98.50 105 PRO A N 1
ATOM 833 C CA . PRO A 1 105 ? -14.278 -18.125 -8.315 1.00 98.50 105 PRO A CA 1
ATOM 834 C C . PRO A 1 105 ? -14.648 -16.699 -8.760 1.00 98.50 105 PRO A C 1
ATOM 836 O O . PRO A 1 105 ? -14.342 -15.726 -8.076 1.00 98.50 105 PRO A O 1
ATOM 839 N N . GLY A 1 106 ? -15.277 -16.571 -9.932 1.00 98.00 106 GLY A N 1
ATOM 840 C CA . GLY A 1 106 ? -15.635 -15.276 -10.526 1.00 98.00 106 GLY A CA 1
ATOM 841 C C . GLY A 1 106 ? -14.478 -14.501 -11.174 1.00 98.00 106 GLY A C 1
ATOM 842 O O . GLY A 1 106 ? -14.694 -13.374 -11.606 1.00 98.00 106 GLY A O 1
ATOM 843 N N . THR A 1 107 ? -13.268 -15.067 -11.251 1.00 98.50 107 THR A N 1
ATOM 844 C CA . THR A 1 107 ? -12.103 -14.439 -11.896 1.00 98.50 107 THR A CA 1
ATOM 845 C C . THR A 1 107 ? -11.425 -15.407 -12.853 1.00 98.50 107 THR A C 1
ATOM 847 O O . THR A 1 107 ? -10.922 -16.450 -12.445 1.00 98.50 107 THR A O 1
ATOM 850 N N . ASP A 1 108 ? -11.368 -15.016 -14.117 1.00 98.44 108 ASP A N 1
ATOM 851 C CA . ASP A 1 108 ? -10.566 -15.663 -15.147 1.00 98.44 108 ASP A CA 1
ATOM 852 C C . ASP A 1 108 ? -10.035 -14.557 -16.064 1.00 98.44 108 ASP A C 1
ATOM 854 O O . ASP A 1 108 ? -10.770 -14.001 -16.883 1.00 98.44 108 ASP A O 1
ATOM 858 N N . ILE A 1 109 ? -8.798 -14.122 -15.819 1.00 98.62 109 ILE A N 1
ATOM 859 C CA . ILE A 1 109 ? -8.223 -12.969 -16.515 1.00 98.62 109 ILE A CA 1
ATOM 860 C C . ILE A 1 109 ? -6.740 -13.162 -16.797 1.00 98.62 109 ILE A C 1
ATOM 862 O O . ILE A 1 109 ? -5.968 -13.593 -15.940 1.00 98.62 109 ILE A O 1
ATOM 866 N N . ILE A 1 110 ? -6.340 -12.777 -18.005 1.00 98.75 110 ILE A N 1
ATOM 867 C CA . ILE A 1 110 ? -4.947 -12.741 -18.436 1.00 98.75 110 ILE A CA 1
ATOM 868 C C . ILE A 1 110 ? -4.506 -11.281 -18.534 1.00 98.75 110 ILE A C 1
ATOM 870 O O . ILE A 1 110 ? -5.120 -10.488 -19.248 1.00 98.75 110 ILE A O 1
ATOM 874 N N . ILE A 1 111 ? -3.431 -10.928 -17.829 1.00 98.62 111 ILE A N 1
ATOM 875 C CA . ILE A 1 111 ? -2.840 -9.587 -17.836 1.00 98.62 111 ILE A CA 1
ATOM 876 C C . ILE A 1 111 ? -1.461 -9.663 -18.486 1.00 98.62 111 ILE A C 1
ATOM 878 O O . ILE A 1 111 ? -0.572 -10.347 -17.981 1.00 98.62 111 ILE A O 1
ATOM 882 N N . GLY A 1 112 ? -1.285 -8.956 -19.604 1.00 98.62 112 GLY A N 1
ATOM 883 C CA . GLY A 1 112 ? 0.003 -8.851 -20.287 1.00 98.62 112 GLY A CA 1
ATOM 884 C C . GLY A 1 112 ? 1.013 -8.023 -19.493 1.00 98.62 112 GLY A C 1
ATOM 885 O O . GLY A 1 112 ? 0.651 -7.025 -18.867 1.00 98.62 112 GLY A O 1
ATOM 886 N N . LEU A 1 113 ? 2.283 -8.414 -19.555 1.00 98.69 113 LEU A N 1
ATOM 887 C CA . LEU A 1 113 ? 3.390 -7.679 -18.953 1.00 98.69 113 LEU A CA 1
ATOM 888 C C . LEU A 1 113 ? 4.181 -6.922 -20.036 1.00 98.69 113 LEU A C 1
ATOM 890 O O . LEU A 1 113 ? 4.383 -7.447 -21.136 1.00 98.69 113 LEU A O 1
ATOM 894 N N . PRO A 1 114 ? 4.639 -5.684 -19.768 1.00 98.56 114 PRO A N 1
ATOM 895 C CA . PRO A 1 114 ? 5.488 -4.947 -20.701 1.00 98.56 114 PRO A CA 1
ATOM 896 C C . PRO A 1 114 ? 6.779 -5.708 -21.025 1.00 98.56 114 PRO A C 1
ATOM 898 O O . PRO A 1 114 ? 7.297 -6.453 -20.200 1.00 98.56 114 PRO A O 1
ATOM 901 N N . LYS A 1 115 ? 7.364 -5.485 -22.204 1.00 98.12 115 LYS A N 1
ATOM 902 C CA . LYS A 1 115 ? 8.717 -5.995 -22.484 1.00 98.12 115 LYS A CA 1
ATOM 903 C C . LYS A 1 115 ? 9.727 -5.330 -21.545 1.00 98.12 115 LYS A C 1
ATOM 905 O O . LYS A 1 115 ? 9.644 -4.119 -21.349 1.00 98.12 115 LYS A O 1
ATOM 910 N N . ASN A 1 116 ? 10.690 -6.100 -21.034 1.00 97.81 116 ASN A N 1
ATOM 911 C CA . ASN A 1 116 ? 11.704 -5.636 -20.078 1.00 97.81 116 ASN A CA 1
ATOM 912 C C . ASN A 1 116 ? 11.087 -5.034 -18.802 1.00 97.81 116 ASN A C 1
ATOM 914 O O . ASN A 1 116 ? 11.591 -4.044 -18.272 1.00 97.81 116 ASN A O 1
ATOM 918 N N . HIS A 1 117 ? 9.959 -5.584 -18.343 1.00 98.31 117 HIS A N 1
ATOM 919 C CA . HIS A 1 117 ? 9.353 -5.165 -17.085 1.00 98.31 117 HIS A CA 1
ATOM 920 C C . HIS A 1 117 ? 10.257 -5.534 -15.905 1.00 98.31 117 HIS A C 1
ATOM 922 O O . HIS A 1 117 ? 11.018 -6.504 -15.963 1.00 98.31 117 HIS A O 1
ATOM 928 N N . LEU A 1 118 ? 10.135 -4.754 -14.831 1.00 97.31 118 LEU A N 1
ATOM 929 C CA . LEU A 1 118 ? 10.844 -4.960 -13.580 1.00 97.31 118 LEU A CA 1
ATOM 930 C C . LEU A 1 118 ? 9.827 -5.188 -12.459 1.00 97.31 118 LEU A C 1
ATOM 932 O O . LEU A 1 118 ? 9.013 -4.319 -12.158 1.00 97.31 118 LEU A O 1
ATOM 936 N N . TRP A 1 119 ? 9.893 -6.356 -11.842 1.00 97.56 119 TRP A N 1
ATOM 937 C CA . TRP A 1 119 ? 9.320 -6.636 -10.538 1.00 97.56 119 TRP A CA 1
ATOM 938 C C . TRP A 1 119 ? 10.196 -5.990 -9.467 1.00 97.56 119 TRP A C 1
ATOM 940 O O . TRP A 1 119 ? 11.404 -6.238 -9.416 1.00 97.56 119 TRP A O 1
ATOM 950 N N . GLU A 1 120 ? 9.590 -5.174 -8.609 1.00 94.50 120 GLU A N 1
ATOM 951 C CA . GLU A 1 120 ? 10.241 -4.581 -7.439 1.00 94.50 120 GLU A CA 1
ATOM 952 C C . GLU A 1 120 ? 9.894 -5.368 -6.160 1.00 94.50 120 GLU A C 1
ATOM 954 O O . GLU A 1 120 ? 8.821 -5.964 -6.047 1.00 94.50 120 GLU A O 1
ATOM 959 N N . GLY A 1 121 ? 10.835 -5.395 -5.208 1.00 91.25 121 GLY A N 1
ATOM 960 C CA . GLY A 1 121 ? 10.632 -5.922 -3.853 1.00 91.25 121 GLY A CA 1
ATOM 961 C C . GLY A 1 121 ? 10.001 -4.881 -2.917 1.00 91.25 121 GLY A C 1
ATOM 962 O O . GLY A 1 121 ? 9.289 -3.989 -3.367 1.00 91.25 121 GLY A O 1
ATOM 963 N N . ALA A 1 122 ? 10.260 -4.979 -1.607 1.00 90.12 122 ALA A N 1
ATOM 964 C CA . ALA A 1 122 ? 9.750 -3.993 -0.643 1.00 90.12 122 ALA A CA 1
ATOM 965 C C . ALA A 1 122 ? 10.546 -2.677 -0.668 1.00 90.12 122 ALA A C 1
ATOM 967 O O . ALA A 1 122 ? 9.966 -1.593 -0.613 1.00 90.12 122 ALA A O 1
ATOM 968 N N . GLY A 1 123 ? 11.874 -2.764 -0.750 1.00 91.81 123 GLY A N 1
ATOM 969 C CA . GLY A 1 123 ? 12.750 -1.604 -0.840 1.00 91.81 123 GLY A CA 1
ATOM 970 C C . GLY A 1 123 ? 12.985 -1.133 -2.270 1.00 91.81 123 GLY A C 1
ATOM 971 O O . GLY A 1 123 ? 12.978 -1.919 -3.217 1.00 91.81 123 GLY A O 1
ATOM 972 N N . SER A 1 124 ? 13.282 0.157 -2.407 1.00 94.44 124 SER A N 1
ATOM 973 C CA . SER A 1 124 ? 13.740 0.761 -3.660 1.00 94.44 124 SER A CA 1
ATOM 974 C C . SER A 1 124 ? 14.869 1.767 -3.402 1.00 94.44 124 SER A C 1
ATOM 976 O O . SER A 1 124 ? 15.306 1.969 -2.263 1.00 94.44 124 SER A O 1
ATOM 978 N N . TYR A 1 125 ? 15.376 2.374 -4.472 1.00 95.94 125 TYR A N 1
ATOM 979 C CA . TYR A 1 125 ? 16.439 3.375 -4.434 1.00 95.94 125 TYR A CA 1
ATOM 980 C C . TYR A 1 125 ? 15.940 4.687 -5.007 1.00 95.94 125 TYR A C 1
ATOM 982 O O . TYR A 1 125 ? 15.248 4.712 -6.026 1.00 95.94 125 TYR A O 1
ATOM 990 N N . ASN A 1 126 ? 16.297 5.786 -4.352 1.00 97.31 126 ASN A N 1
ATOM 991 C CA . ASN A 1 126 ? 15.979 7.098 -4.882 1.00 97.31 126 ASN A CA 1
ATOM 992 C C . ASN A 1 126 ? 17.032 7.583 -5.898 1.00 97.31 126 ASN A C 1
ATOM 994 O O . ASN A 1 126 ? 18.085 6.970 -6.074 1.00 97.31 126 ASN A O 1
ATOM 998 N N . ALA A 1 127 ? 16.788 8.733 -6.532 1.00 97.31 127 ALA A N 1
ATOM 999 C CA . ALA A 1 127 ? 17.699 9.314 -7.528 1.00 97.31 127 ALA A CA 1
ATOM 1000 C C . ALA A 1 127 ? 19.108 9.685 -7.006 1.00 97.31 127 ALA A C 1
ATOM 1002 O O . ALA A 1 127 ? 19.988 9.981 -7.811 1.00 97.31 127 ALA A O 1
ATOM 1003 N N . ARG A 1 128 ? 19.337 9.680 -5.684 1.00 97.62 128 ARG A N 1
ATOM 1004 C CA . ARG A 1 128 ? 20.658 9.873 -5.056 1.00 97.62 128 ARG A CA 1
ATOM 1005 C C . ARG A 1 128 ? 21.361 8.551 -4.721 1.00 97.62 128 ARG A C 1
ATOM 1007 O O . ARG A 1 128 ? 22.464 8.577 -4.189 1.00 97.62 128 ARG A O 1
ATOM 1014 N N . GLY A 1 129 ? 20.742 7.406 -5.015 1.00 96.75 129 GLY A N 1
ATOM 1015 C CA . GLY A 1 129 ? 21.264 6.081 -4.669 1.00 96.75 129 GLY A CA 1
ATOM 1016 C C . GLY A 1 129 ? 21.007 5.669 -3.217 1.00 96.75 129 GLY A C 1
ATOM 1017 O O . GLY A 1 129 ? 21.578 4.686 -2.750 1.00 96.75 129 GLY A O 1
ATOM 1018 N N . GLU A 1 130 ? 20.149 6.388 -2.489 1.00 97.06 130 GLU A N 1
ATOM 1019 C CA . GLU A 1 130 ? 19.792 6.036 -1.113 1.00 97.06 130 GLU A CA 1
ATOM 1020 C C . GLU A 1 130 ? 18.678 4.984 -1.125 1.00 97.06 130 GLU A C 1
ATOM 1022 O O . GLU A 1 130 ? 17.664 5.146 -1.814 1.00 97.06 130 GLU A O 1
ATOM 1027 N N . LYS A 1 131 ? 18.852 3.919 -0.338 1.00 94.50 131 LYS A N 1
ATOM 1028 C CA . LYS A 1 131 ? 17.826 2.891 -0.158 1.00 94.50 131 LYS A CA 1
ATOM 1029 C C . LYS A 1 131 ? 16.710 3.407 0.752 1.00 94.50 131 LYS A C 1
ATOM 1031 O O . LYS A 1 131 ? 16.992 4.002 1.791 1.00 94.50 131 LYS A O 1
ATOM 1036 N N . PHE A 1 132 ? 15.459 3.143 0.392 1.00 95.88 132 PHE A N 1
ATOM 1037 C CA . PHE A 1 132 ? 14.288 3.492 1.197 1.00 95.88 132 PHE A CA 1
ATOM 1038 C C . PHE A 1 132 ? 13.181 2.435 1.064 1.00 95.88 132 PHE A C 1
ATOM 1040 O O . PHE A 1 132 ? 13.210 1.611 0.150 1.00 95.88 132 PHE A O 1
ATOM 1047 N N . MET A 1 133 ? 12.215 2.468 1.986 1.00 94.12 133 MET A N 1
ATOM 1048 C CA . MET A 1 133 ? 10.993 1.658 1.940 1.00 94.12 133 MET A CA 1
ATOM 1049 C C . MET A 1 133 ? 9.801 2.573 1.674 1.00 94.12 133 MET A C 1
ATOM 1051 O O . MET A 1 133 ? 9.619 3.580 2.364 1.00 94.12 133 MET A O 1
ATOM 1055 N N . ALA A 1 134 ? 9.004 2.224 0.671 1.00 90.62 134 ALA A N 1
ATOM 1056 C CA . ALA A 1 134 ? 7.811 2.973 0.290 1.00 90.62 134 ALA A CA 1
ATOM 1057 C C . ALA A 1 134 ? 6.622 2.754 1.248 1.00 90.62 134 ALA A C 1
ATOM 1059 O O . ALA A 1 134 ? 5.666 3.538 1.238 1.00 90.62 134 ALA A O 1
ATOM 1060 N N . ASN A 1 135 ? 6.681 1.702 2.067 1.00 75.50 135 ASN A N 1
ATOM 1061 C CA . ASN A 1 135 ? 5.620 1.189 2.930 1.00 75.50 135 ASN A CA 1
ATOM 1062 C C . ASN A 1 135 ? 6.167 0.500 4.186 1.00 75.50 135 ASN A C 1
ATOM 1064 O O . ASN A 1 135 ? 7.352 0.101 4.186 1.00 75.50 135 ASN A O 1
#

Sequence (135 aa):
GVDSHRVATYQAAAGKALMNLRKATQANKVSWTVVAAAGKQWAAKVFPDLPEEEQVDALWDQIFKTTRVYEENPVLAWKKHDEKLAKKAEELNREQFSALHYTAPGTDIIIGLPKNHLWEGAGSYNARGEKFMAN

Organism: Enterococcus faecium (NCBI:txid1352)

Foldseek 3Di:
DDDPVVVVVVCVVVCVVCVVVCVCVVQQQDFAADADAQDLVVLCVVCVPDDSVCSSVVVVVVRCVVQVVVPPDSPVVVVVQQVVQQVVQVVCLVVQDQWDFDDDVVDTDIGGDDGSDGRHTQWDAHPVRDIHGHD

Radius of gyration: 19.66 Å; chains: 1; bounding box: 45×38×47 Å

InterPro domains:
  IPR000787 Peptidase M29 [PF02073] (1-135)
  IPR035097 Peptidase M29, N-terminal [G3DSA:3.40.1830.10] (1-70)
  IPR052170 Metal-dependent Exopeptidase M29 [PTHR34448] (1-135)

Secondary structure (DSSP, 8-state):
---HHHHHHHHHHHHHHTHHHHHHHHTTSS---------HHHHHHH-TTS-HHHHHHHHHH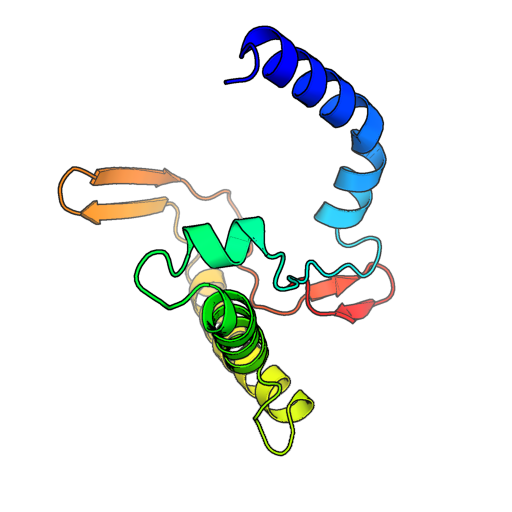HHHHHTTTTSSSHHHHHHHHHHHHHHHHHHHHHH--SEEEEEETTEEEEEEPPTT-----SEEE-TTS-EEE--